Protein AF-A0A7J3QSR4-F1 (afdb_monomer)

Sequence (94 aa):
MDYSLMNMKSTTFLKKIEKMAPSTQIIVVADKISLQKVRKIVDKVGKKPYTYLLKPFRMETALAVIRKQLRRQRWKERSGKITIEFVKPLKRHL

Mean predicted aligned error: 11.78 Å

pLDDT: mean 70.63, std 16.82, range [33.28, 90.56]

Secondary structure (DSSP, 8-state):
----TTSHHHHHHHHHHHHH-TT---EEEEETTTHHHHHHHHHHH-SSPPEEEEES--HHHHHHHHHHHHHHHHHHHHTS--------------

Structure (mmCIF, N/CA/C/O backbone):
data_AF-A0A7J3QSR4-F1
#
_entry.id   AF-A0A7J3QSR4-F1
#
loop_
_atom_site.group_PDB
_atom_site.id
_atom_site.type_symbol
_atom_site.label_atom_id
_atom_site.label_alt_id
_atom_site.label_comp_id
_atom_site.label_asym_id
_atom_site.label_entity_id
_atom_site.label_seq_id
_atom_site.pdbx_PDB_ins_code
_atom_site.Cartn_x
_atom_site.Cartn_y
_atom_site.Cartn_z
_atom_site.occupancy
_atom_site.B_iso_or_equiv
_atom_site.auth_seq_id
_atom_site.auth_comp_id
_atom_site.auth_asym_id
_atom_site.auth_atom_id
_atom_site.pdbx_PDB_model_num
ATOM 1 N N . MET A 1 1 ? 13.273 9.620 4.461 1.00 40.62 1 MET A N 1
ATOM 2 C CA . MET A 1 1 ? 13.764 8.259 4.762 1.00 40.62 1 MET A CA 1
ATOM 3 C C . MET A 1 1 ? 12.875 7.263 4.040 1.00 40.62 1 MET A C 1
ATOM 5 O O . MET A 1 1 ? 11.673 7.286 4.275 1.00 40.62 1 MET A O 1
ATOM 9 N N . ASP A 1 2 ? 13.448 6.438 3.164 1.00 47.59 2 ASP A N 1
ATOM 10 C CA . ASP A 1 2 ? 12.744 5.336 2.498 1.00 47.59 2 ASP A CA 1
ATOM 11 C C . ASP A 1 2 ? 12.797 4.080 3.376 1.00 47.59 2 ASP A C 1
ATOM 13 O O . ASP A 1 2 ? 13.875 3.626 3.757 1.00 47.59 2 ASP A O 1
ATOM 17 N N . TYR A 1 3 ? 11.639 3.502 3.704 1.00 51.41 3 TYR A N 1
ATOM 18 C CA . TYR A 1 3 ? 11.552 2.282 4.512 1.00 51.41 3 TYR A CA 1
ATOM 19 C C . TYR A 1 3 ? 11.122 1.102 3.637 1.00 51.41 3 TYR A C 1
ATOM 21 O O . TYR A 1 3 ? 9.998 1.055 3.140 1.00 51.41 3 TYR A O 1
ATOM 29 N N . SER A 1 4 ? 12.006 0.118 3.461 1.00 55.31 4 SER A N 1
ATOM 30 C CA . SER A 1 4 ? 11.672 -1.118 2.745 1.00 55.31 4 SER A CA 1
ATOM 31 C C . SER A 1 4 ? 10.826 -2.035 3.627 1.00 55.31 4 SER A C 1
ATOM 33 O O . SER A 1 4 ? 11.297 -2.506 4.660 1.00 55.31 4 SER A O 1
ATOM 35 N N . LEU A 1 5 ? 9.587 -2.331 3.217 1.00 54.88 5 LEU A N 1
ATOM 36 C CA . LEU A 1 5 ? 8.638 -3.190 3.949 1.00 54.88 5 LEU A CA 1
ATOM 37 C C . LEU A 1 5 ? 9.082 -4.654 4.116 1.00 54.88 5 LEU A C 1
ATOM 39 O O . LEU A 1 5 ? 8.445 -5.403 4.851 1.00 54.88 5 LEU A O 1
ATOM 43 N N . MET A 1 6 ? 10.169 -5.058 3.456 1.00 51.03 6 MET A N 1
ATOM 44 C CA . MET A 1 6 ? 10.691 -6.427 3.477 1.00 51.03 6 MET A CA 1
ATOM 45 C C . MET A 1 6 ? 11.307 -6.839 4.823 1.00 51.03 6 MET A C 1
ATOM 47 O O . MET A 1 6 ? 11.410 -8.034 5.088 1.00 51.03 6 MET A O 1
ATOM 51 N N . ASN A 1 7 ? 11.673 -5.886 5.688 1.00 52.38 7 ASN A N 1
ATOM 52 C CA . ASN A 1 7 ? 12.272 -6.172 6.994 1.00 52.38 7 ASN A CA 1
ATOM 53 C C . ASN A 1 7 ? 11.237 -6.085 8.127 1.00 52.38 7 ASN A C 1
ATOM 55 O O . ASN A 1 7 ? 10.388 -5.194 8.136 1.00 52.38 7 ASN A O 1
ATOM 59 N N . MET A 1 8 ? 11.344 -6.964 9.136 1.00 48.41 8 MET A N 1
ATOM 60 C CA . MET A 1 8 ? 10.442 -7.022 10.306 1.00 48.41 8 MET A CA 1
ATOM 61 C C . MET A 1 8 ? 10.200 -5.647 10.956 1.00 48.41 8 MET A C 1
ATOM 63 O O . MET A 1 8 ? 9.065 -5.333 11.312 1.00 48.41 8 MET A O 1
ATOM 67 N N . LYS A 1 9 ? 11.233 -4.790 11.016 1.00 57.28 9 LYS A N 1
ATOM 68 C CA . LYS A 1 9 ? 11.174 -3.416 11.557 1.00 57.28 9 LYS A CA 1
ATOM 69 C C . LYS A 1 9 ? 10.157 -2.511 10.834 1.00 57.28 9 LYS A C 1
ATOM 71 O O . LYS A 1 9 ? 9.565 -1.624 11.446 1.00 57.28 9 LYS A O 1
ATOM 76 N N . SER A 1 10 ? 9.908 -2.756 9.554 1.00 58.44 10 SER A N 1
ATOM 77 C CA . SER A 1 10 ? 9.045 -1.942 8.692 1.00 58.44 10 SER A CA 1
ATOM 78 C C . SER A 1 10 ? 7.556 -2.257 8.877 1.00 58.44 10 SER A C 1
ATOM 80 O O . SER A 1 10 ? 6.698 -1.397 8.686 1.00 58.44 10 SER A O 1
ATOM 82 N N . THR A 1 11 ? 7.232 -3.471 9.331 1.00 67.19 11 THR A N 1
ATOM 83 C CA . THR A 1 11 ? 5.862 -3.820 9.749 1.00 67.19 11 THR A CA 1
ATOM 84 C C . THR A 1 11 ? 5.492 -3.141 11.067 1.00 67.19 11 THR A C 1
ATOM 86 O O . THR A 1 11 ? 4.369 -2.662 11.229 1.00 67.19 11 THR A O 1
ATOM 89 N N . THR A 1 12 ? 6.457 -3.011 11.981 1.00 71.88 12 THR A N 1
ATOM 90 C CA . THR A 1 12 ? 6.320 -2.250 13.228 1.00 71.88 12 THR A CA 1
ATOM 91 C C . THR A 1 12 ? 6.103 -0.767 12.946 1.00 71.88 12 THR A C 1
ATOM 93 O O . THR A 1 12 ? 5.286 -0.128 13.605 1.00 71.88 12 THR A O 1
ATOM 96 N N . PHE A 1 13 ? 6.778 -0.233 11.925 1.00 74.75 13 PHE A N 1
ATOM 97 C CA . PHE A 1 13 ? 6.575 1.132 11.446 1.00 74.75 13 PHE A CA 1
ATOM 98 C C . PHE A 1 13 ? 5.145 1.369 10.944 1.00 74.75 13 PHE A C 1
ATOM 100 O O . PHE A 1 13 ? 4.496 2.302 11.413 1.00 74.75 13 PHE A O 1
ATOM 107 N N . LEU A 1 14 ? 4.618 0.501 10.070 1.00 75.56 14 LEU A N 1
ATOM 108 C CA . LEU A 1 14 ? 3.229 0.614 9.602 1.00 75.56 14 LEU A CA 1
ATOM 109 C C . LEU A 1 14 ? 2.229 0.560 10.767 1.00 75.56 14 LEU A C 1
ATOM 111 O O . LEU A 1 14 ? 1.343 1.407 10.848 1.00 75.56 14 LEU A O 1
ATOM 115 N N . LYS A 1 15 ? 2.413 -0.372 11.716 1.00 79.50 15 LYS A N 1
ATOM 116 C CA . LYS A 1 15 ? 1.584 -0.445 12.935 1.00 79.50 15 LYS A CA 1
ATOM 117 C C . LYS A 1 15 ? 1.651 0.847 13.752 1.00 79.50 15 LYS A C 1
ATOM 119 O O . LYS A 1 15 ? 0.630 1.313 14.254 1.00 79.50 15 LYS A O 1
ATOM 124 N N . LYS A 1 16 ? 2.846 1.428 13.891 1.00 80.31 16 LYS A N 1
ATOM 125 C CA . LYS A 1 16 ? 3.061 2.666 14.647 1.00 80.31 16 LYS A CA 1
ATOM 126 C C . LYS A 1 16 ? 2.383 3.858 13.974 1.00 80.31 16 LYS A C 1
ATOM 128 O O . LYS A 1 16 ? 1.707 4.611 14.668 1.00 80.31 16 LYS A O 1
ATOM 133 N N . ILE A 1 17 ? 2.496 4.001 12.651 1.00 78.50 17 ILE A N 1
ATOM 134 C CA . ILE A 1 17 ? 1.823 5.083 11.915 1.00 78.50 17 ILE A CA 1
ATOM 135 C C . ILE A 1 17 ? 0.304 4.927 11.962 1.00 78.50 17 ILE A C 1
ATOM 137 O O . ILE A 1 17 ? -0.377 5.904 12.260 1.00 78.50 17 ILE A O 1
ATOM 141 N N . GLU A 1 18 ? -0.240 3.725 11.753 1.00 77.38 18 GLU A N 1
ATOM 142 C CA . GLU A 1 18 ? -1.693 3.514 11.856 1.00 77.38 18 GLU A CA 1
ATOM 143 C C . GLU A 1 18 ? -2.231 3.842 13.258 1.00 77.38 18 GLU A C 1
ATOM 145 O O . GLU A 1 18 ? -3.359 4.316 13.374 1.00 77.38 18 GLU A O 1
ATOM 150 N N . LYS A 1 19 ? -1.434 3.639 14.320 1.00 80.75 19 LYS A N 1
ATOM 151 C CA . LYS A 1 1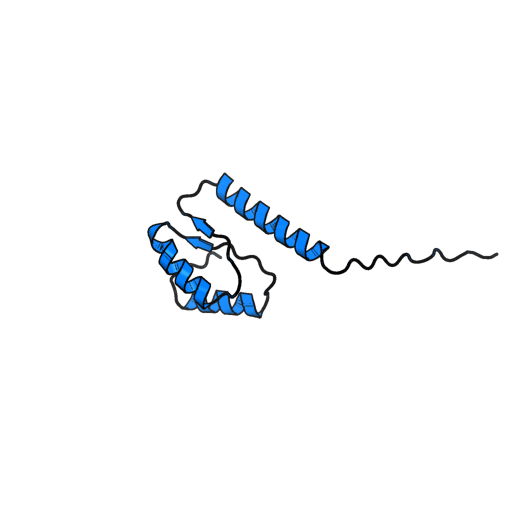9 ? -1.821 3.993 15.695 1.00 80.75 19 LYS A CA 1
ATOM 152 C C . LYS A 1 19 ? -1.673 5.489 15.993 1.00 80.75 19 LYS A C 1
ATOM 154 O O . LYS A 1 19 ? -2.559 6.064 16.613 1.00 80.75 19 LYS A O 1
ATOM 159 N N . MET A 1 20 ? -0.554 6.103 15.604 1.00 80.50 20 MET A N 1
ATOM 160 C CA . MET A 1 20 ? -0.228 7.491 15.970 1.00 80.50 20 MET A CA 1
ATOM 161 C C . MET A 1 20 ? -0.877 8.525 15.050 1.00 80.50 20 MET A C 1
ATOM 163 O O . MET A 1 20 ? -1.219 9.613 15.496 1.00 80.50 20 MET A O 1
ATOM 167 N N . ALA A 1 21 ? -1.026 8.204 13.767 1.00 77.75 21 ALA A N 1
ATOM 168 C CA . ALA A 1 21 ? -1.509 9.131 12.755 1.00 77.75 21 ALA A CA 1
ATOM 169 C C . ALA A 1 21 ? -2.365 8.388 11.709 1.00 77.75 21 ALA A C 1
ATOM 171 O O . ALA A 1 21 ? -1.965 8.273 10.546 1.00 77.75 21 ALA A O 1
ATOM 172 N N . PRO A 1 22 ? -3.561 7.896 12.090 1.00 74.31 22 PRO A N 1
ATOM 173 C CA . PRO A 1 22 ? -4.421 7.072 11.231 1.00 74.31 22 PRO A CA 1
ATOM 174 C C . PRO A 1 22 ? -4.937 7.786 9.969 1.00 74.31 22 PRO A C 1
ATOM 176 O O . PRO A 1 22 ? -5.450 7.126 9.059 1.00 74.31 22 PRO A O 1
ATOM 179 N N . SER A 1 23 ? -4.842 9.116 9.903 1.00 75.19 23 SER A N 1
ATOM 180 C CA . SER A 1 23 ? -5.176 9.937 8.730 1.00 75.19 23 SER A CA 1
ATOM 181 C C . SER A 1 23 ? -4.045 10.010 7.693 1.00 75.19 23 SER A C 1
ATOM 183 O O . SER A 1 23 ? -4.281 10.436 6.554 1.00 75.19 23 SER A O 1
ATOM 185 N N . THR A 1 24 ? -2.835 9.572 8.059 1.00 76.12 24 THR A N 1
ATOM 186 C CA . THR A 1 24 ? -1.657 9.583 7.187 1.00 76.12 24 THR A CA 1
ATOM 187 C C . THR A 1 24 ? -1.908 8.714 5.966 1.00 76.12 24 THR A C 1
ATOM 189 O O . THR A 1 24 ? -2.243 7.536 6.075 1.00 76.12 24 THR A O 1
ATOM 192 N N . GLN A 1 25 ? -1.743 9.292 4.779 1.00 76.56 25 GLN A N 1
ATOM 193 C CA . GLN A 1 25 ? -1.813 8.518 3.550 1.00 76.56 25 GLN A CA 1
ATOM 194 C C . GLN A 1 25 ? -0.472 7.846 3.283 1.00 76.56 25 GLN A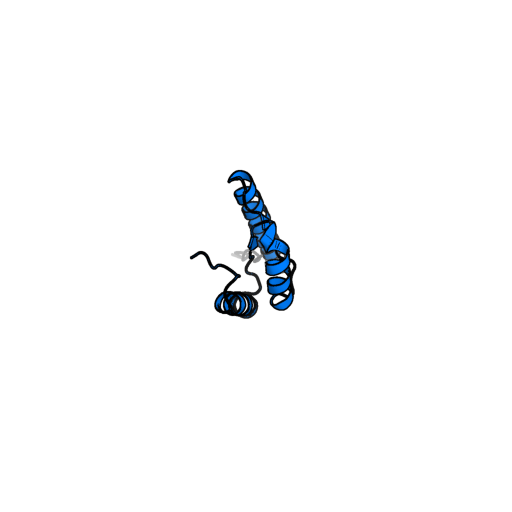 C 1
ATOM 196 O O . GLN A 1 25 ? 0.560 8.508 3.222 1.00 76.56 25 GLN A O 1
ATOM 201 N N . ILE A 1 26 ? -0.508 6.535 3.064 1.00 80.75 26 ILE A N 1
ATOM 202 C CA . ILE A 1 26 ? 0.676 5.733 2.765 1.00 80.75 26 ILE A CA 1
ATOM 203 C C . ILE A 1 26 ? 0.575 5.249 1.317 1.00 80.75 26 ILE A C 1
ATOM 205 O O . ILE A 1 26 ? -0.467 4.743 0.892 1.00 80.75 26 ILE A O 1
ATOM 209 N N . ILE A 1 27 ? 1.657 5.430 0.560 1.00 85.38 27 ILE A N 1
ATOM 210 C CA . ILE A 1 27 ? 1.830 4.858 -0.778 1.00 85.38 27 ILE A CA 1
ATOM 211 C C . ILE A 1 27 ? 2.846 3.728 -0.647 1.00 85.38 27 ILE A C 1
ATOM 213 O O . ILE A 1 27 ? 3.961 3.940 -0.173 1.00 85.38 27 ILE A O 1
ATOM 217 N N . VAL A 1 28 ? 2.451 2.526 -1.049 1.00 85.50 28 VAL A N 1
ATOM 218 C CA . VAL A 1 28 ? 3.290 1.332 -0.977 1.00 85.50 28 VAL A CA 1
ATOM 219 C C . VAL A 1 28 ? 3.997 1.144 -2.311 1.00 85.50 28 VAL A C 1
ATOM 221 O O . VAL A 1 28 ? 3.354 0.963 -3.342 1.00 85.50 28 VAL A O 1
ATOM 224 N N . VAL A 1 29 ? 5.325 1.169 -2.298 1.00 85.38 29 VAL A N 1
ATOM 225 C CA . VAL A 1 29 ? 6.133 0.950 -3.500 1.00 85.38 29 VAL A CA 1
ATOM 226 C C . VAL A 1 29 ? 6.636 -0.491 -3.519 1.00 85.38 29 VAL A C 1
ATOM 228 O O . VAL A 1 29 ? 7.264 -0.933 -2.558 1.00 85.38 29 VAL A O 1
ATOM 231 N N . ALA A 1 30 ? 6.380 -1.224 -4.602 1.00 84.38 30 ALA A N 1
ATOM 232 C CA . ALA A 1 30 ? 6.810 -2.617 -4.757 1.00 84.38 30 ALA A CA 1
ATOM 233 C C . ALA A 1 30 ? 7.142 -2.934 -6.219 1.00 84.38 30 ALA A C 1
ATOM 235 O O . ALA A 1 30 ? 6.594 -2.322 -7.126 1.00 84.38 30 ALA A O 1
ATOM 236 N N . ASP A 1 31 ? 8.023 -3.888 -6.479 1.00 85.50 31 ASP A N 1
ATOM 237 C CA . ASP A 1 31 ? 8.173 -4.514 -7.796 1.00 85.50 31 ASP A CA 1
ATOM 238 C C . ASP A 1 31 ? 7.071 -5.563 -8.041 1.00 85.50 31 ASP A C 1
ATOM 240 O O . ASP A 1 31 ? 6.411 -6.026 -7.106 1.00 85.50 31 ASP A O 1
ATOM 244 N N . LYS A 1 32 ? 6.858 -5.946 -9.308 1.00 82.75 32 LYS A N 1
ATOM 245 C CA . LYS A 1 32 ? 5.836 -6.944 -9.684 1.00 82.75 32 LYS A CA 1
ATOM 246 C C . LYS A 1 32 ? 6.008 -8.277 -8.951 1.00 82.75 32 LYS A C 1
ATOM 248 O O . LYS A 1 32 ? 5.011 -8.853 -8.525 1.00 82.75 32 LYS A O 1
ATOM 253 N N . ILE A 1 33 ? 7.246 -8.746 -8.804 1.00 84.44 33 ILE A N 1
ATOM 254 C CA . ILE A 1 33 ? 7.559 -10.051 -8.207 1.00 84.44 33 ILE A CA 1
ATOM 255 C C . ILE A 1 33 ? 7.228 -10.021 -6.710 1.00 84.44 33 ILE A C 1
ATOM 257 O O . ILE A 1 33 ? 6.594 -10.932 -6.176 1.00 84.44 33 ILE A O 1
ATOM 261 N N . SER A 1 34 ? 7.563 -8.921 -6.040 1.00 82.19 34 SER A N 1
ATOM 262 C CA . SER A 1 34 ? 7.303 -8.746 -4.612 1.00 82.19 34 SER A CA 1
ATOM 263 C C . SER A 1 34 ? 5.880 -8.318 -4.264 1.00 82.19 34 SER A C 1
ATOM 265 O O . SER A 1 34 ? 5.510 -8.392 -3.089 1.00 82.19 34 SER A O 1
ATOM 267 N N . LEU A 1 35 ? 5.065 -7.876 -5.230 1.00 83.44 35 LEU A N 1
ATOM 268 C CA . LEU A 1 35 ? 3.741 -7.296 -4.977 1.00 83.44 35 LEU A CA 1
ATOM 269 C C . LEU A 1 35 ? 2.866 -8.195 -4.099 1.00 83.44 35 LEU A C 1
ATOM 271 O O . LEU A 1 35 ? 2.278 -7.717 -3.130 1.00 83.44 35 LEU A O 1
ATOM 275 N N . 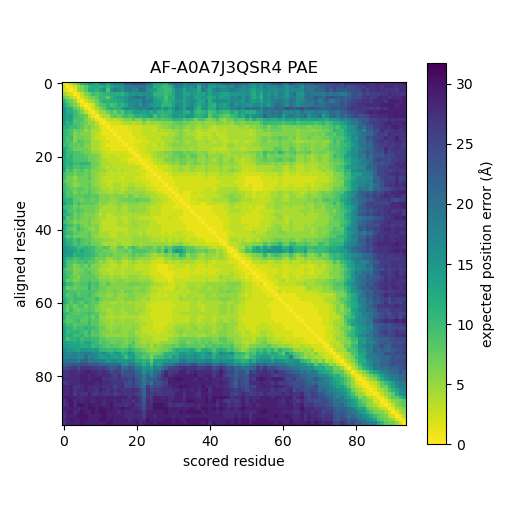GLN A 1 36 ? 2.792 -9.494 -4.403 1.00 84.25 36 GLN A N 1
ATOM 276 C CA . GLN A 1 36 ? 1.969 -10.420 -3.621 1.00 84.25 36 GLN A CA 1
ATOM 277 C C . GLN A 1 36 ? 2.454 -10.541 -2.172 1.00 84.25 36 GLN A C 1
ATOM 279 O O . GLN A 1 36 ? 1.645 -10.551 -1.243 1.00 84.25 36 GLN A O 1
ATOM 284 N N . LYS A 1 37 ? 3.774 -10.608 -1.965 1.00 83.19 37 LYS A N 1
ATOM 285 C CA . LYS A 1 37 ? 4.376 -10.700 -0.630 1.00 83.19 37 LYS A CA 1
ATOM 286 C C . LYS A 1 37 ? 4.127 -9.421 0.167 1.00 83.19 37 LYS A C 1
ATOM 288 O O . LYS A 1 37 ? 3.700 -9.492 1.317 1.00 83.19 37 LYS A O 1
ATOM 293 N N . VAL A 1 38 ? 4.333 -8.263 -0.458 1.00 82.75 38 VAL A N 1
ATOM 294 C CA . VAL A 1 38 ? 4.089 -6.951 0.155 1.00 82.75 38 VAL A CA 1
ATOM 295 C C . VAL A 1 38 ? 2.614 -6.793 0.508 1.00 82.75 38 VAL A C 1
ATOM 297 O O . VAL A 1 38 ? 2.307 -6.414 1.634 1.00 82.75 38 VAL A O 1
ATOM 300 N N . ARG A 1 39 ? 1.701 -7.166 -0.393 1.00 84.12 39 ARG A N 1
ATOM 301 C CA . ARG A 1 39 ? 0.258 -7.116 -0.139 1.00 84.12 39 ARG A CA 1
ATOM 302 C C . ARG A 1 39 ? -0.139 -7.962 1.069 1.00 84.12 39 ARG A C 1
ATOM 304 O O . ARG A 1 39 ? -0.795 -7.448 1.961 1.00 84.12 39 ARG A O 1
ATOM 311 N N . LYS A 1 40 ? 0.350 -9.205 1.176 1.00 83.06 40 LYS A N 1
ATOM 312 C CA . LYS A 1 40 ? 0.102 -10.058 2.357 1.00 83.06 40 LYS A CA 1
ATOM 313 C C . LYS A 1 40 ? 0.589 -9.425 3.665 1.00 83.06 40 LYS A C 1
ATOM 315 O O . LYS A 1 40 ? -0.049 -9.597 4.699 1.00 83.06 40 LYS A O 1
ATOM 320 N N . ILE A 1 41 ? 1.727 -8.732 3.646 1.00 79.94 41 ILE A N 1
ATOM 321 C CA . ILE A 1 41 ? 2.269 -8.052 4.832 1.00 79.94 41 ILE A CA 1
ATOM 322 C C . ILE A 1 41 ? 1.405 -6.844 5.196 1.00 79.94 41 ILE A C 1
ATOM 324 O O . ILE A 1 41 ? 1.047 -6.664 6.358 1.00 79.94 41 ILE A O 1
ATOM 328 N N . VAL A 1 42 ? 1.070 -6.030 4.202 1.00 81.38 42 VAL A N 1
ATOM 329 C CA . VAL A 1 42 ? 0.283 -4.812 4.373 1.00 81.38 42 VAL A CA 1
ATOM 330 C C . VAL A 1 42 ? -1.135 -5.144 4.840 1.00 81.38 42 VAL A C 1
ATOM 332 O O . VAL A 1 42 ? -1.584 -4.549 5.813 1.00 81.38 42 VAL A O 1
ATOM 335 N N . ASP A 1 43 ? -1.786 -6.148 4.251 1.00 81.81 43 ASP A N 1
ATOM 336 C CA . ASP A 1 43 ? -3.133 -6.600 4.632 1.00 81.81 43 ASP A CA 1
ATOM 337 C C . ASP A 1 43 ? -3.169 -7.184 6.060 1.00 81.81 43 ASP A C 1
ATOM 339 O O . ASP A 1 43 ? -4.179 -7.086 6.752 1.00 81.81 43 ASP A O 1
ATOM 343 N N . LYS A 1 44 ? -2.056 -7.752 6.552 1.00 79.94 44 LYS A N 1
ATOM 344 C CA . LYS A 1 44 ? -1.934 -8.197 7.955 1.00 79.94 44 LYS A CA 1
ATOM 345 C C . LYS A 1 44 ? -1.813 -7.043 8.950 1.00 79.94 44 LYS A C 1
ATOM 347 O O . LYS A 1 44 ? -2.080 -7.232 10.136 1.00 79.94 44 LYS A O 1
ATOM 352 N N . VAL A 1 45 ? -1.317 -5.887 8.514 1.00 76.19 45 VAL A N 1
ATOM 353 C CA . VAL A 1 45 ? -0.988 -4.763 9.401 1.00 76.19 45 VAL A CA 1
ATOM 354 C C . VAL A 1 45 ? -2.048 -3.671 9.344 1.00 76.19 45 VAL A C 1
ATOM 356 O O . VAL A 1 45 ? -2.429 -3.125 10.379 1.00 76.19 45 VAL A O 1
ATOM 359 N N . GLY A 1 46 ? -2.501 -3.334 8.147 1.00 70.19 46 GLY A N 1
ATOM 360 C CA . GLY A 1 46 ? -3.411 -2.236 7.910 1.00 70.19 46 GLY A CA 1
ATOM 361 C C . GLY A 1 46 ? -4.834 -2.704 7.676 1.00 70.19 46 GLY A C 1
ATOM 362 O O . GLY A 1 46 ? -5.087 -3.694 7.003 1.00 70.19 46 GLY A O 1
ATOM 363 N N . LYS A 1 47 ? -5.783 -1.936 8.209 1.00 70.44 47 LYS A N 1
ATOM 364 C CA . LYS A 1 47 ? -7.225 -2.182 8.047 1.00 70.44 47 LYS A CA 1
ATOM 365 C C . LYS A 1 47 ? -7.831 -1.435 6.852 1.00 70.44 47 LYS A C 1
ATOM 367 O O . LYS A 1 47 ? -9.047 -1.413 6.695 1.00 70.44 47 LYS A O 1
ATOM 372 N N . LYS A 1 48 ? -7.008 -0.745 6.056 1.00 74.75 48 LYS A N 1
ATOM 373 C CA . LYS A 1 48 ? -7.441 0.187 5.005 1.00 74.75 48 LYS A CA 1
ATOM 374 C C . LYS A 1 48 ? -6.835 -0.205 3.658 1.00 74.75 48 LYS A C 1
ATOM 376 O O . LYS A 1 48 ? -5.716 -0.711 3.628 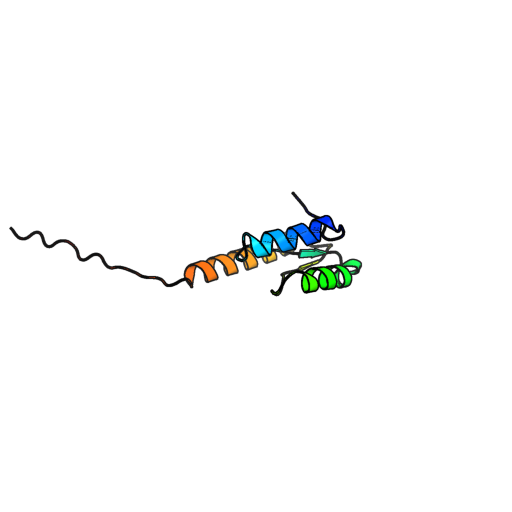1.00 74.75 48 LYS A O 1
ATOM 381 N N . PRO A 1 49 ? -7.522 0.075 2.539 1.00 78.31 49 PRO A N 1
ATOM 382 C CA . PRO A 1 49 ? -6.949 -0.137 1.217 1.00 78.31 49 PRO A CA 1
ATOM 383 C C . PRO A 1 49 ? -5.797 0.848 0.969 1.00 78.31 49 PRO A C 1
ATOM 385 O O . PRO A 1 49 ? -5.991 2.066 1.006 1.00 78.31 49 PRO A O 1
ATOM 388 N N . TYR A 1 50 ? -4.602 0.320 0.692 1.00 82.12 50 TYR A N 1
ATOM 389 C CA . TYR A 1 50 ? -3.417 1.116 0.359 1.00 82.12 50 TYR A CA 1
ATOM 390 C C . TYR A 1 50 ? -3.288 1.357 -1.143 1.00 82.12 50 TYR A C 1
ATOM 392 O O . TYR A 1 50 ? -3.685 0.534 -1.969 1.00 82.12 50 TYR A O 1
ATOM 400 N N . THR A 1 51 ? -2.688 2.492 -1.497 1.00 86.81 51 THR A N 1
ATOM 401 C CA . THR A 1 51 ? -2.337 2.807 -2.883 1.00 86.81 51 THR A CA 1
ATOM 402 C C . THR A 1 51 ? -0.967 2.217 -3.194 1.00 86.81 51 THR A C 1
ATOM 404 O O . THR A 1 51 ? -0.012 2.483 -2.466 1.00 86.81 51 THR A O 1
ATOM 407 N N . TYR A 1 52 ? -0.860 1.452 -4.280 1.00 86.19 52 TYR A N 1
ATOM 408 C CA . TYR A 1 52 ? 0.389 0.816 -4.699 1.00 86.19 52 TYR A CA 1
ATOM 409 C C . TYR A 1 52 ? 1.007 1.534 -5.902 1.00 86.19 52 TYR A C 1
ATOM 411 O O . TYR A 1 52 ? 0.296 1.928 -6.827 1.00 86.19 52 TYR A O 1
ATOM 419 N N . LEU A 1 53 ? 2.333 1.661 -5.901 1.00 87.69 53 LEU A N 1
ATOM 420 C CA . LEU A 1 53 ? 3.132 2.148 -7.022 1.00 87.69 53 LEU A CA 1
ATOM 421 C C . LEU A 1 53 ? 4.127 1.053 -7.431 1.00 87.69 53 LEU A C 1
ATOM 423 O O . LEU A 1 53 ? 5.008 0.679 -6.655 1.00 87.69 53 LEU A O 1
ATOM 427 N N . LEU A 1 54 ? 3.956 0.513 -8.639 1.00 88.31 54 LEU A N 1
ATOM 428 C CA . LEU A 1 54 ? 4.721 -0.638 -9.118 1.00 88.31 54 LEU A CA 1
ATOM 429 C C . LEU A 1 54 ? 6.009 -0.228 -9.828 1.00 88.31 54 LEU A C 1
ATOM 431 O O . LEU A 1 54 ? 5.959 0.563 -10.763 1.00 88.31 54 LEU A O 1
ATOM 435 N N . LYS A 1 55 ? 7.148 -0.798 -9.422 1.00 84.50 55 LYS A N 1
ATOM 436 C CA . LYS A 1 55 ? 8.438 -0.639 -10.108 1.00 84.50 55 LYS A CA 1
ATOM 437 C C . LYS A 1 55 ? 8.547 -1.577 -11.329 1.00 84.50 55 LYS A C 1
ATOM 439 O O . LYS A 1 55 ? 8.102 -2.725 -11.232 1.00 84.50 55 LYS A O 1
ATOM 444 N N . PRO A 1 56 ? 9.206 -1.140 -12.422 1.00 89.00 56 PRO A N 1
ATOM 445 C CA . PRO A 1 56 ? 9.642 0.236 -12.676 1.00 89.00 56 PRO A CA 1
ATOM 446 C C . PRO A 1 56 ? 8.443 1.148 -12.992 1.00 89.00 56 PRO A C 1
ATOM 448 O O . PRO A 1 56 ? 7.481 0.722 -13.625 1.00 89.00 56 PRO A O 1
ATOM 451 N N . PHE A 1 57 ? 8.511 2.411 -12.568 1.00 84.88 57 PHE A N 1
ATOM 452 C CA . PHE A 1 57 ? 7.511 3.433 -12.885 1.00 84.88 57 PHE A CA 1
ATOM 453 C C . PHE A 1 57 ? 8.189 4.676 -13.454 1.00 84.88 57 PHE A C 1
ATOM 455 O O . PHE A 1 57 ? 9.322 4.993 -13.097 1.00 84.88 57 PHE A O 1
ATOM 462 N N . ARG A 1 58 ? 7.471 5.399 -14.316 1.00 89.12 58 ARG A N 1
ATOM 463 C CA . ARG A 1 58 ? 7.888 6.729 -14.764 1.00 89.12 58 ARG A CA 1
ATOM 464 C C . ARG A 1 58 ? 7.575 7.779 -13.695 1.00 89.12 58 ARG A C 1
ATOM 466 O O . ARG A 1 58 ? 6.665 7.590 -12.879 1.00 89.12 58 ARG A O 1
ATOM 473 N N . MET A 1 59 ? 8.309 8.888 -13.708 1.00 88.19 59 MET A N 1
ATOM 474 C CA . MET A 1 59 ? 8.158 9.966 -12.724 1.00 88.19 59 MET A CA 1
ATOM 475 C C . MET A 1 59 ? 6.753 10.580 -12.768 1.00 88.19 59 MET A C 1
ATOM 477 O O . MET A 1 59 ? 6.152 10.859 -11.731 1.00 88.19 59 MET A O 1
ATOM 481 N N . GLU A 1 60 ? 6.175 10.704 -13.961 1.00 90.56 60 GLU A N 1
ATOM 482 C CA . GLU A 1 60 ? 4.820 11.207 -14.187 1.00 90.56 60 GLU A CA 1
ATOM 483 C C . GLU A 1 60 ? 3.779 10.321 -13.495 1.00 90.56 60 GLU A C 1
ATOM 485 O O . GLU A 1 60 ? 2.850 10.826 -12.862 1.00 90.56 60 GLU A O 1
ATOM 490 N N . THR A 1 61 ? 3.965 8.998 -13.547 1.00 87.94 61 THR A N 1
ATOM 491 C CA . THR A 1 61 ? 3.098 8.032 -12.863 1.00 87.94 61 THR A CA 1
ATOM 492 C C . THR A 1 61 ? 3.187 8.197 -11.349 1.00 87.94 61 THR A C 1
ATOM 494 O O . THR A 1 61 ? 2.157 8.236 -10.672 1.00 87.94 61 THR A O 1
ATOM 497 N N . ALA A 1 62 ? 4.399 8.349 -10.806 1.00 87.19 62 ALA A N 1
ATOM 498 C CA . ALA A 1 62 ? 4.595 8.590 -9.378 1.00 87.19 62 ALA A CA 1
ATOM 499 C C . ALA A 1 62 ? 3.920 9.899 -8.931 1.00 87.19 62 ALA A C 1
ATOM 501 O O . ALA A 1 62 ? 3.160 9.913 -7.958 1.00 87.19 62 ALA A O 1
ATOM 502 N N . LEU A 1 63 ? 4.114 10.982 -9.689 1.00 87.19 63 LEU A N 1
ATOM 503 C CA . LEU A 1 63 ? 3.496 12.282 -9.426 1.00 87.19 63 LEU A CA 1
ATOM 504 C C . LEU A 1 63 ? 1.967 12.225 -9.503 1.00 87.19 63 LEU A C 1
ATOM 506 O O . LEU A 1 63 ? 1.289 12.815 -8.658 1.00 87.19 63 LEU A O 1
ATOM 510 N N . ALA A 1 64 ? 1.405 11.505 -10.475 1.00 87.56 64 ALA A N 1
ATOM 511 C CA . ALA A 1 64 ? -0.040 11.331 -10.602 1.00 87.56 64 ALA A CA 1
ATOM 512 C C . ALA A 1 64 ? -0.633 10.615 -9.377 1.00 87.56 64 ALA A C 1
ATOM 514 O O . ALA A 1 64 ? -1.658 11.048 -8.836 1.00 87.56 64 ALA A O 1
ATOM 515 N N . VAL A 1 65 ? 0.041 9.566 -8.893 1.00 86.62 65 VAL A N 1
ATOM 516 C CA . VAL A 1 65 ? -0.357 8.831 -7.684 1.00 86.62 65 VAL A CA 1
ATOM 517 C C . VAL A 1 65 ? -0.299 9.733 -6.445 1.00 86.62 65 VAL A C 1
ATOM 519 O O . VAL A 1 65 ? -1.276 9.790 -5.692 1.00 86.62 65 VAL A O 1
ATOM 522 N N . ILE A 1 66 ? 0.779 10.502 -6.268 1.00 85.50 66 ILE A N 1
ATOM 523 C CA . ILE A 1 66 ? 0.932 11.446 -5.146 1.00 85.50 66 ILE A CA 1
ATOM 524 C C . ILE A 1 66 ? -0.159 12.526 -5.184 1.00 85.50 66 ILE A C 1
ATOM 526 O O . ILE A 1 66 ? -0.850 12.747 -4.187 1.00 85.50 66 ILE A O 1
ATOM 530 N N . ARG A 1 67 ? -0.385 13.164 -6.341 1.00 86.62 67 ARG A N 1
ATOM 531 C CA . ARG A 1 67 ? -1.415 14.208 -6.509 1.00 86.62 67 ARG A CA 1
ATOM 532 C C . ARG A 1 67 ? -2.816 13.687 -6.187 1.00 86.62 67 ARG A C 1
ATOM 534 O O . ARG A 1 67 ? -3.585 14.375 -5.511 1.00 86.62 67 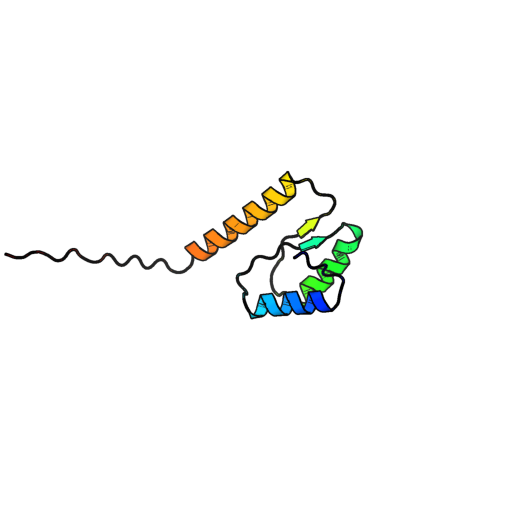ARG A O 1
ATOM 541 N N . LYS A 1 68 ? -3.153 12.474 -6.637 1.00 86.56 68 LYS A N 1
ATOM 542 C CA . LYS A 1 68 ? -4.439 11.825 -6.329 1.00 86.56 68 LYS A CA 1
ATOM 543 C C . LYS A 1 68 ? -4.616 11.626 -4.824 1.00 86.56 68 LYS A C 1
ATOM 545 O O . LYS A 1 68 ? -5.705 11.855 -4.297 1.00 86.56 68 LYS A O 1
ATOM 550 N N . GLN A 1 69 ? -3.548 11.238 -4.137 1.00 81.94 69 GLN A N 1
ATOM 551 C CA . GLN A 1 69 ? -3.581 10.968 -2.708 1.00 81.94 69 GLN A CA 1
ATOM 552 C C . GLN A 1 69 ? -3.697 12.250 -1.866 1.00 81.94 69 GLN A C 1
ATOM 554 O O . GLN A 1 69 ? -4.517 12.304 -0.949 1.00 81.94 69 GLN A O 1
ATOM 559 N N . LEU A 1 70 ? -2.988 13.318 -2.245 1.00 80.88 70 LEU A N 1
ATOM 560 C CA . LEU A 1 70 ? -3.119 14.643 -1.622 1.00 80.88 70 LEU A CA 1
ATOM 561 C C . LEU A 1 70 ? -4.527 15.231 -1.794 1.00 80.88 70 LEU A C 1
ATOM 563 O O . LEU A 1 70 ? -5.082 15.803 -0.857 1.00 80.88 70 LEU A O 1
ATOM 567 N N . ARG A 1 71 ? -5.151 15.055 -2.969 1.00 82.00 71 ARG A N 1
ATOM 568 C CA . ARG A 1 71 ? -6.551 15.468 -3.173 1.00 82.00 71 ARG A CA 1
ATOM 569 C C . ARG A 1 71 ? -7.486 14.751 -2.198 1.00 82.00 71 ARG A C 1
ATOM 571 O O . ARG A 1 71 ? -8.318 15.405 -1.582 1.00 82.00 71 ARG A O 1
ATOM 578 N N . ARG A 1 72 ? -7.331 13.435 -2.012 1.00 74.69 72 ARG A N 1
ATOM 579 C CA . ARG A 1 72 ? -8.153 12.655 -1.066 1.00 74.69 72 ARG A CA 1
ATOM 580 C C . ARG A 1 72 ? -8.023 13.141 0.381 1.00 74.69 72 ARG A C 1
ATOM 582 O O . ARG A 1 72 ? -9.024 13.124 1.089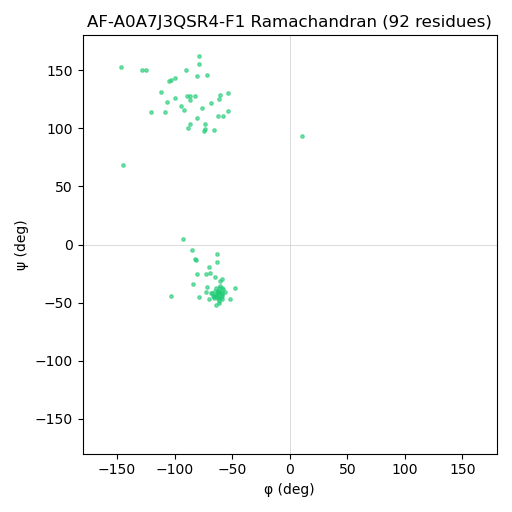 1.00 74.69 72 ARG A O 1
ATOM 589 N N . GLN A 1 73 ? -6.840 13.592 0.809 1.00 70.69 73 GLN A N 1
ATOM 590 C CA . GLN A 1 73 ? -6.667 14.216 2.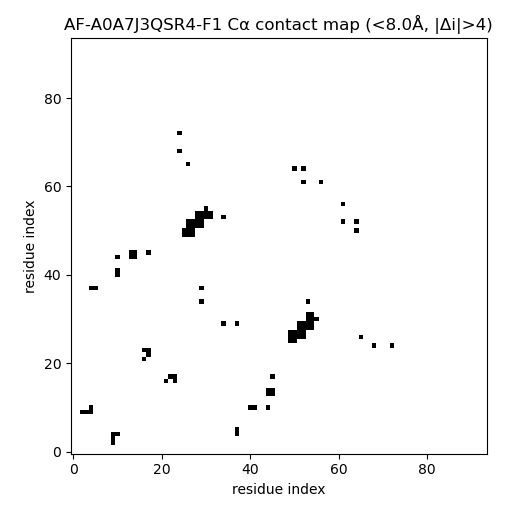130 1.00 70.69 73 GLN A CA 1
ATOM 591 C C . GLN A 1 73 ? -7.447 15.521 2.251 1.00 70.69 73 GLN A C 1
ATOM 593 O O . GLN A 1 73 ? -8.277 15.637 3.148 1.00 70.69 73 GLN A O 1
ATOM 598 N N . ARG A 1 74 ? -7.271 16.448 1.300 1.00 67.56 74 ARG A N 1
ATOM 599 C CA . ARG A 1 74 ? -7.981 17.739 1.319 1.00 67.56 74 ARG A CA 1
ATOM 600 C C . ARG A 1 74 ? -9.501 17.576 1.300 1.00 67.56 74 ARG A C 1
ATOM 602 O O . ARG A 1 74 ? -10.207 18.335 1.951 1.00 67.56 74 ARG A O 1
ATOM 609 N N . TRP A 1 75 ? -10.015 16.588 0.562 1.00 60.28 75 TRP A N 1
ATOM 610 C CA . TRP A 1 75 ? -11.446 16.269 0.567 1.00 60.28 75 TRP A CA 1
ATOM 611 C C . TRP A 1 75 ? -11.925 15.766 1.935 1.00 60.28 75 TRP A C 1
ATOM 613 O O . TRP A 1 75 ? -12.991 16.179 2.380 1.00 60.28 75 TRP A O 1
ATOM 623 N N . LYS A 1 76 ? -11.138 14.932 2.625 1.00 59.66 76 LYS A N 1
ATOM 624 C CA . LYS A 1 76 ? -11.476 14.457 3.975 1.00 59.66 76 LYS A CA 1
ATOM 625 C C . LYS A 1 76 ? -11.438 15.574 5.020 1.00 59.66 76 LYS A C 1
ATOM 627 O O . LYS A 1 76 ? -12.351 15.649 5.835 1.00 59.66 76 LYS A O 1
ATOM 632 N N . GLU A 1 77 ? -10.444 16.457 4.956 1.00 56.81 77 GLU A N 1
ATOM 633 C CA . GLU A 1 77 ? -10.354 17.648 5.817 1.00 56.81 77 GLU A CA 1
ATOM 634 C C . GLU A 1 77 ? -11.545 18.589 5.600 1.00 56.81 77 GLU A C 1
ATOM 636 O O . GLU A 1 77 ? -12.149 19.046 6.563 1.00 56.81 77 GLU A O 1
ATOM 641 N N . ARG A 1 78 ? -11.961 18.799 4.344 1.00 50.00 78 ARG A N 1
ATOM 642 C CA . ARG A 1 78 ? -13.149 19.604 4.007 1.00 50.00 78 ARG A CA 1
ATOM 643 C C . ARG A 1 78 ? -14.478 18.967 4.419 1.00 50.00 78 ARG A C 1
ATOM 645 O O . ARG A 1 78 ? -15.451 19.686 4.605 1.00 50.00 78 ARG A O 1
ATOM 652 N N . SER A 1 79 ? -14.536 17.641 4.549 1.00 50.72 79 SER A N 1
ATOM 653 C CA . SER A 1 79 ? -15.739 16.919 4.997 1.00 50.72 79 SER A CA 1
ATOM 654 C C . SER A 1 79 ? -15.882 16.825 6.523 1.00 50.72 79 SER A C 1
ATOM 656 O O . SER A 1 79 ? -16.895 16.325 7.011 1.00 50.72 79 SER A O 1
ATOM 658 N N . GLY A 1 80 ? -14.896 17.304 7.291 1.00 43.44 80 GLY A N 1
ATOM 659 C CA . GLY A 1 80 ? -15.052 17.526 8.725 1.00 43.44 80 GLY A CA 1
ATOM 660 C C . GLY A 1 80 ? -15.919 18.761 8.952 1.00 43.44 80 GLY A C 1
ATOM 661 O O . GLY A 1 80 ? -15.447 19.865 8.726 1.00 43.44 80 GLY A O 1
ATOM 662 N N . LYS A 1 81 ? -17.190 18.551 9.322 1.00 40.69 81 LYS A N 1
ATOM 663 C CA . LYS A 1 81 ? -18.176 19.526 9.834 1.00 40.69 81 LYS A CA 1
ATOM 664 C C . LYS A 1 81 ? -17.742 21.001 9.708 1.00 40.69 81 LYS A C 1
ATOM 666 O O . LYS A 1 81 ? -17.084 21.549 10.586 1.00 40.69 81 LYS A O 1
ATOM 671 N N . ILE A 1 82 ? -18.138 21.643 8.611 1.00 42.97 82 ILE A N 1
ATOM 672 C CA . ILE A 1 82 ? -18.005 23.091 8.446 1.00 42.97 82 ILE A CA 1
ATOM 673 C C . ILE A 1 82 ? -19.070 23.748 9.336 1.00 42.97 82 ILE A C 1
ATOM 675 O O . ILE A 1 82 ? -20.239 23.807 8.960 1.00 42.97 82 ILE A O 1
ATOM 679 N N . THR A 1 83 ? -18.685 24.219 10.521 1.00 35.69 83 THR A N 1
ATOM 680 C CA . THR A 1 83 ? -19.475 25.213 11.258 1.00 35.69 83 THR A CA 1
ATOM 681 C C . THR A 1 83 ? -19.033 26.587 10.758 1.00 35.69 83 THR A C 1
ATOM 683 O O . THR A 1 83 ? -17.945 27.046 11.093 1.00 35.69 83 THR A O 1
ATOM 686 N N . ILE A 1 84 ? -19.843 27.227 9.911 1.00 37.88 84 ILE A N 1
ATOM 687 C CA . ILE A 1 84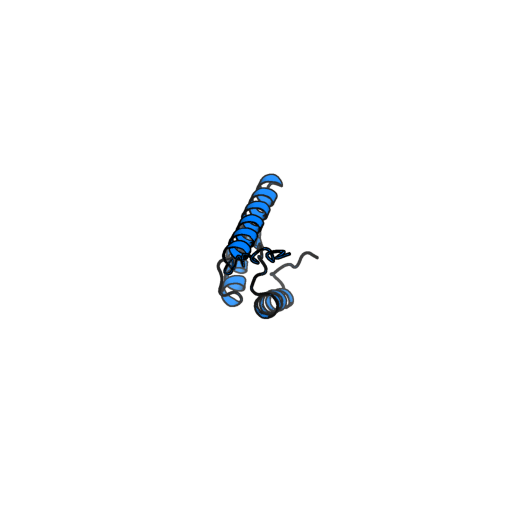 ? -19.699 28.660 9.626 1.00 37.88 84 ILE A CA 1
ATOM 688 C C . ILE A 1 84 ? -20.529 29.382 10.684 1.00 37.88 84 ILE A C 1
ATOM 690 O O . ILE A 1 84 ? -21.753 29.438 10.586 1.00 37.88 84 ILE A O 1
ATOM 694 N N . GLU A 1 85 ? -19.873 29.903 11.718 1.00 33.28 85 GLU A N 1
ATOM 695 C CA . GLU A 1 85 ? -20.498 30.874 12.612 1.00 33.28 85 GLU A CA 1
ATOM 696 C C . GLU A 1 85 ? -20.445 32.246 11.942 1.00 33.28 85 GLU A C 1
ATOM 698 O O . GLU A 1 85 ? -19.388 32.860 11.798 1.00 33.28 85 GLU A O 1
ATOM 703 N N . PHE A 1 86 ? -21.604 32.736 11.506 1.00 37.16 86 PHE A N 1
ATOM 704 C CA . PHE A 1 86 ? -21.754 34.137 11.140 1.00 37.16 86 PHE A CA 1
ATOM 705 C C . PHE A 1 86 ? -21.796 34.952 12.432 1.00 37.16 86 PHE A C 1
ATOM 707 O O . PHE A 1 86 ? -22.842 35.061 13.076 1.00 37.16 86 PHE A O 1
ATOM 714 N N . VAL A 1 87 ? -20.659 35.523 12.826 1.00 41.94 87 VAL A N 1
ATOM 715 C CA . VAL A 1 87 ? -20.638 36.534 13.886 1.00 41.94 87 VAL A CA 1
ATOM 716 C C . VAL A 1 87 ? -21.466 37.718 13.383 1.00 41.94 87 VAL A C 1
ATOM 718 O O . VAL A 1 87 ? -21.089 38.388 12.421 1.00 41.94 87 VAL A O 1
ATOM 721 N N . LYS A 1 88 ? -22.639 37.942 13.991 1.00 49.09 88 LYS A N 1
ATOM 722 C CA . LYS A 1 88 ? -23.469 39.122 13.714 1.00 49.09 88 LYS A CA 1
ATOM 723 C C . LYS A 1 88 ? -22.602 40.375 13.909 1.00 49.09 88 LYS A C 1
ATOM 725 O O . LYS A 1 88 ? -21.970 40.485 14.960 1.00 49.09 88 LYS A O 1
ATOM 730 N N . PRO A 1 89 ? -22.577 41.331 12.964 1.00 46.12 89 PRO A N 1
ATOM 731 C CA . PRO A 1 89 ? -21.909 42.600 13.209 1.00 46.12 89 PRO A CA 1
ATOM 732 C C . PRO A 1 89 ? -22.584 43.283 14.402 1.00 46.12 89 PRO A C 1
ATOM 734 O O . PRO A 1 89 ? -23.814 43.401 14.440 1.00 46.12 89 PRO A O 1
ATOM 737 N N . LEU A 1 90 ? -21.784 43.701 15.391 1.00 46.31 90 LEU A N 1
ATOM 738 C CA . LEU A 1 90 ? -22.257 44.542 16.486 1.00 46.31 90 LEU A CA 1
ATOM 739 C C . LEU A 1 90 ? -22.933 45.771 15.871 1.00 46.31 90 LEU A C 1
ATOM 741 O O . LEU A 1 90 ? -22.284 46.588 15.217 1.00 46.31 90 LEU A O 1
ATOM 745 N N . LYS A 1 91 ? -24.245 45.896 16.085 1.00 45.41 91 LYS A N 1
ATOM 746 C CA . LYS A 1 91 ? -24.955 47.149 15.854 1.00 45.41 91 LYS A CA 1
ATOM 747 C C . LYS A 1 91 ? -24.290 48.208 16.732 1.00 45.41 91 LYS A C 1
ATOM 749 O O . LYS A 1 91 ? -24.430 48.162 17.951 1.00 45.41 91 LYS A O 1
ATOM 754 N N . ARG A 1 92 ? -23.584 49.161 16.121 1.00 47.84 92 ARG A N 1
ATOM 755 C CA . ARG A 1 92 ? -23.361 50.467 16.746 1.00 47.84 92 ARG A CA 1
ATOM 756 C C . ARG A 1 92 ? -24.727 51.142 16.830 1.00 47.84 92 ARG A C 1
ATOM 758 O O . ARG A 1 92 ? -25.231 51.637 15.827 1.00 47.84 92 ARG A O 1
ATOM 765 N N . HIS A 1 93 ? -25.350 51.072 17.999 1.00 45.25 93 HIS A N 1
ATOM 766 C CA . HIS A 1 93 ? -26.409 51.996 18.366 1.0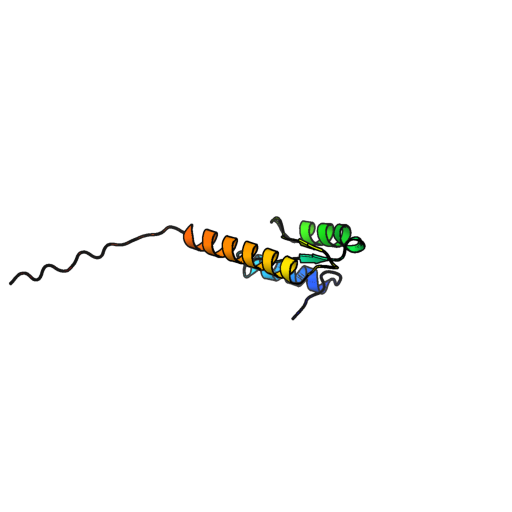0 45.25 93 HIS A CA 1
ATOM 767 C C . HIS A 1 93 ? -25.760 53.160 19.112 1.00 45.25 93 HIS A C 1
ATOM 769 O O . HIS A 1 93 ? -25.203 52.929 20.179 1.00 45.25 93 HIS A O 1
ATOM 775 N N . LEU A 1 94 ? -25.877 54.335 18.481 1.00 44.88 94 LEU A N 1
ATOM 776 C CA . LEU A 1 94 ? -25.789 55.705 19.007 1.00 44.88 94 LEU A CA 1
ATOM 777 C C . LEU A 1 94 ? -24.489 56.090 19.726 1.00 44.88 94 LEU A C 1
ATOM 779 O O . LEU A 1 94 ? -24.297 55.709 20.896 1.00 44.88 94 LEU A O 1
#

Nearest PDB structures (foldseek):
  2vui-assembly1_B-2  TM=7.672E-01  e=3.161E-02  Rhodobacter capsulatus
  8hsr-assembly1_B  TM=5.318E-01  e=3.096E+00  Thermus thermophilus HB8
  2ht1-assembly1_B  TM=5.053E-01  e=2.711E+00  Escherichia coli
  8v9j-assembly1_z  TM=3.666E-01  e=2.221E+00  Mycolicibacterium smegmatis MC2 155
  8q3q-assembly1_a  TM=5.458E-01  e=8.386E+00  Escherichia coli

Foldseek 3Di:
DDDDCPDPVNLVVLLVCCVPPVLDADEAEEEPVCVVVSCVSCVVRDPDDHHYDYPPDDPVSVVVSVVVRVVVSVVVVVPPDDDDDPPPPPPPDD

Radius of gyration: 20.25 Å; Cα contacts (8 Å, |Δi|>4): 51; chains: 1; bounding box: 40×66×34 Å

Solvent-accessible surface area (backbone atoms only — not comparable to full-atom values): 6052 Å² total; per-residue (Å²): 136,90,80,67,70,88,42,77,71,35,54,54,46,53,46,47,42,55,70,78,42,67,83,64,84,62,75,47,75,38,39,73,85,47,37,66,61,52,47,57,53,47,63,73,62,45,96,64,92,71,49,75,47,58,50,89,68,56,69,69,58,54,50,52,53,50,54,55,52,55,52,55,48,55,53,53,60,67,66,53,78,82,80,82,79,79,78,74,78,82,78,85,76,130